Protein AF-A0A434A2X1-F1 (afdb_monomer_lite)

Foldseek 3Di:
DDKDFVVRPDADFDPDDPDQKGKHPFWWWAFPVGDIATWIWIWGDDPNHIDIFIAHPVGHTDPTHTTIIDHDDD

Radius of gyration: 11.83 Å; chains: 1; bounding box: 31×26×25 Å

Structure (mmCIF, N/CA/C/O backbone):
data_AF-A0A434A2X1-F1
#
_entry.id   AF-A0A434A2X1-F1
#
loop_
_atom_site.group_PDB
_atom_site.id
_atom_site.type_symbol
_atom_site.label_atom_id
_atom_site.label_alt_id
_atom_site.label_comp_id
_atom_site.label_asym_id
_atom_site.label_entity_id
_atom_site.label_seq_id
_atom_site.pdbx_PDB_ins_code
_atom_site.Cartn_x
_atom_site.Cartn_y
_atom_site.Cartn_z
_atom_site.occupancy
_atom_site.B_iso_or_equiv
_atom_site.auth_seq_id
_atom_site.auth_comp_id
_atom_site.auth_asym_id
_atom_site.auth_atom_id
_atom_site.pdbx_PDB_model_num
ATOM 1 N N . MET A 1 1 ? -10.256 -8.919 11.500 1.00 64.38 1 MET A N 1
ATOM 2 C CA . MET A 1 1 ? -9.099 -8.184 10.944 1.00 64.38 1 MET A CA 1
ATOM 3 C C . MET A 1 1 ? -8.877 -6.932 11.762 1.00 64.38 1 MET A C 1
ATOM 5 O O . MET A 1 1 ? -9.857 -6.321 12.171 1.00 64.38 1 MET A O 1
ATOM 9 N N . SER A 1 2 ? -7.624 -6.582 12.034 1.00 88.50 2 SER A N 1
ATOM 10 C CA . SER A 1 2 ? -7.253 -5.361 12.752 1.00 88.50 2 SER A CA 1
ATOM 11 C C . SER A 1 2 ? -6.562 -4.397 11.800 1.00 88.50 2 SER A C 1
ATOM 13 O O . SER A 1 2 ? -5.707 -4.817 11.024 1.00 88.50 2 SER A O 1
ATOM 15 N N . TRP A 1 3 ? -6.892 -3.114 11.900 1.00 95.75 3 TRP A N 1
ATOM 16 C CA . TRP A 1 3 ? -6.151 -2.065 11.214 1.00 95.75 3 TRP A CA 1
ATOM 17 C C . TRP A 1 3 ? -4.713 -1.983 11.728 1.00 95.75 3 TRP A C 1
ATOM 19 O O . TRP A 1 3 ? -4.470 -1.990 12.935 1.00 95.75 3 TRP A O 1
ATOM 29 N N . ILE A 1 4 ? -3.767 -1.864 10.804 1.00 97.19 4 ILE A N 1
ATOM 30 C CA . ILE A 1 4 ? -2.334 -1.773 11.065 1.00 97.19 4 ILE A CA 1
ATOM 31 C C . ILE A 1 4 ? -1.874 -0.385 10.639 1.00 97.19 4 ILE A C 1
ATOM 33 O O . ILE A 1 4 ? -2.061 0.004 9.489 1.00 97.19 4 ILE A O 1
ATOM 37 N N . SER A 1 5 ? -1.269 0.375 11.552 1.00 97.06 5 SER A N 1
ATOM 38 C CA . SER A 1 5 ? -0.680 1.664 11.183 1.00 97.06 5 SER A CA 1
ATOM 39 C C . SER A 1 5 ? 0.511 1.457 10.250 1.00 97.06 5 SER A C 1
ATOM 41 O O . SER A 1 5 ? 1.386 0.640 10.546 1.00 97.06 5 SER A O 1
ATOM 43 N N . VAL A 1 6 ? 0.588 2.263 9.189 1.00 96.38 6 VAL A N 1
ATOM 44 C CA . VAL A 1 6 ? 1.725 2.282 8.250 1.00 96.38 6 VAL A CA 1
ATOM 45 C C . VAL A 1 6 ? 3.047 2.581 8.971 1.00 96.38 6 VAL A C 1
ATOM 47 O O . VAL A 1 6 ? 4.093 2.075 8.574 1.00 96.38 6 VAL A O 1
ATOM 50 N N . LYS A 1 7 ? 2.999 3.322 10.089 1.00 95.50 7 LYS A N 1
ATOM 51 C CA . LYS A 1 7 ? 4.167 3.601 10.944 1.00 95.50 7 LYS A CA 1
ATOM 52 C C . LYS A 1 7 ? 4.687 2.366 11.680 1.00 95.50 7 LYS A C 1
ATOM 54 O O . LYS A 1 7 ? 5.874 2.294 11.972 1.00 95.50 7 LYS A O 1
ATOM 59 N N . ASN A 1 8 ? 3.806 1.415 11.988 1.00 96.19 8 ASN A N 1
ATOM 60 C CA . ASN A 1 8 ? 4.179 0.187 12.685 1.00 96.19 8 ASN A CA 1
ATOM 61 C C . ASN A 1 8 ? 4.636 -0.884 11.695 1.00 96.19 8 ASN A C 1
ATOM 63 O O . ASN A 1 8 ? 5.589 -1.611 11.964 1.00 96.19 8 ASN A O 1
ATOM 67 N N . ARG A 1 9 ? 3.914 -1.020 10.577 1.00 96.06 9 ARG A N 1
ATOM 68 C CA . ARG A 1 9 ? 4.178 -2.036 9.560 1.00 96.06 9 ARG A CA 1
ATOM 69 C C . ARG A 1 9 ? 3.536 -1.644 8.232 1.00 96.06 9 ARG A C 1
ATOM 71 O O . ARG A 1 9 ? 2.361 -1.285 8.203 1.00 96.06 9 ARG A O 1
ATOM 78 N N . LYS A 1 10 ? 4.283 -1.788 7.138 1.00 95.75 10 LYS A N 1
ATOM 79 C CA . LYS A 1 10 ? 3.804 -1.625 5.755 1.00 95.75 10 LYS A CA 1
ATOM 80 C C . LYS A 1 10 ? 3.302 -2.961 5.190 1.00 95.75 10 LYS A C 1
ATOM 82 O O . LYS A 1 10 ? 3.675 -4.006 5.735 1.00 95.75 10 LYS A O 1
ATOM 87 N N . PRO A 1 11 ? 2.450 -2.962 4.152 1.00 95.75 11 PRO A N 1
ATOM 88 C CA . PRO A 1 11 ? 2.105 -4.194 3.451 1.00 95.75 11 PRO A CA 1
ATOM 89 C C . PRO A 1 11 ? 3.355 -4.891 2.913 1.00 95.75 11 PRO A C 1
ATOM 91 O O . PRO A 1 11 ? 4.314 -4.236 2.512 1.00 95.75 11 PRO A O 1
ATOM 94 N N . LEU A 1 12 ? 3.347 -6.223 2.909 1.00 94.44 12 LEU A N 1
ATOM 95 C CA . LEU A 1 12 ? 4.454 -7.002 2.364 1.00 94.4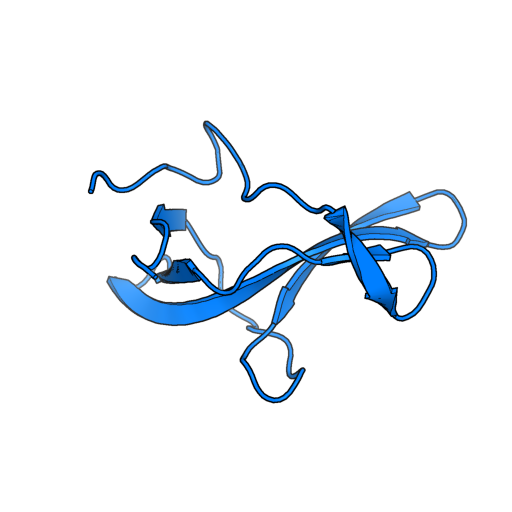4 12 LEU A CA 1
ATOM 96 C C . LEU A 1 12 ? 4.473 -6.877 0.839 1.00 94.44 12 LEU A C 1
ATOM 98 O O . LEU A 1 12 ? 3.504 -7.260 0.183 1.00 94.44 12 LEU A O 1
ATOM 102 N N . THR A 1 13 ? 5.586 -6.414 0.282 1.00 94.75 13 THR A N 1
ATOM 103 C CA . THR A 1 13 ? 5.814 -6.344 -1.161 1.00 94.75 13 THR A CA 1
ATOM 104 C C . THR A 1 13 ? 6.591 -7.572 -1.634 1.00 94.75 13 THR A C 1
ATOM 106 O O . THR A 1 13 ? 7.637 -7.948 -1.100 1.00 94.75 13 THR A O 1
ATOM 109 N N . TYR A 1 14 ? 6.052 -8.275 -2.627 1.00 93.19 14 TYR A N 1
ATOM 110 C CA . TYR A 1 14 ? 6.652 -9.523 -3.120 1.00 93.19 14 TYR A CA 1
ATOM 111 C C . TYR A 1 14 ? 6.388 -9.789 -4.600 1.00 93.19 14 TYR A C 1
ATOM 113 O O . TYR A 1 14 ? 7.145 -10.529 -5.228 1.00 93.19 14 TYR A O 1
ATOM 121 N N . LYS A 1 15 ? 5.339 -9.189 -5.168 1.00 91.19 15 LYS A N 1
ATOM 122 C CA . LYS A 1 15 ? 5.034 -9.297 -6.593 1.00 91.19 15 LYS A CA 1
ATOM 123 C C . LYS A 1 15 ? 5.967 -8.373 -7.357 1.00 91.19 15 LYS A C 1
ATOM 125 O O . LYS A 1 15 ? 6.163 -7.238 -6.937 1.00 91.19 15 LYS A O 1
ATOM 130 N N . THR A 1 16 ? 6.520 -8.833 -8.473 1.00 87.94 16 THR A N 1
ATOM 131 C CA . THR A 1 16 ? 7.292 -7.962 -9.366 1.00 87.94 16 THR A CA 1
ATOM 132 C C . THR A 1 16 ? 6.413 -6.789 -9.799 1.00 87.94 16 THR A C 1
ATOM 134 O O . THR A 1 16 ? 5.334 -7.002 -10.356 1.00 87.94 16 THR A O 1
ATOM 137 N N . GLY A 1 17 ? 6.837 -5.573 -9.460 1.00 78.94 17 GLY A N 1
ATOM 138 C CA . GLY A 1 17 ? 6.172 -4.339 -9.847 1.00 78.94 17 GLY A CA 1
ATOM 139 C C . GLY A 1 17 ? 6.733 -3.776 -11.148 1.00 78.94 17 GLY A C 1
ATOM 140 O O . GLY A 1 17 ? 7.485 -4.437 -11.863 1.00 78.94 17 GLY A O 1
ATOM 141 N N . ASN A 1 18 ? 6.347 -2.539 -11.454 1.00 71.50 18 ASN A N 1
ATOM 142 C CA . ASN A 1 18 ? 7.002 -1.774 -12.510 1.00 71.50 18 ASN A CA 1
ATOM 143 C C . ASN A 1 18 ? 8.354 -1.245 -12.004 1.00 71.50 18 ASN A C 1
ATOM 1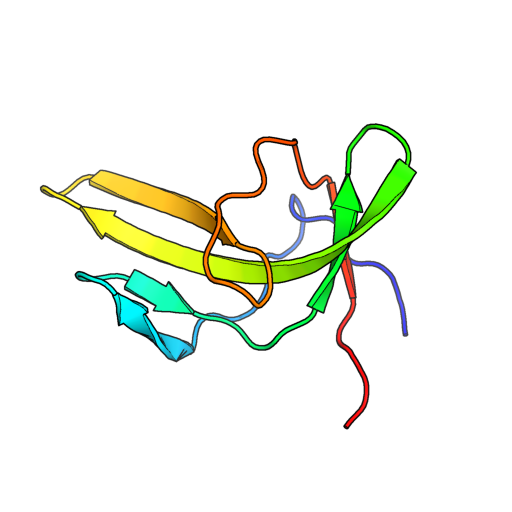45 O O . ASN A 1 18 ? 8.507 -0.991 -10.808 1.00 71.50 18 ASN A O 1
ATOM 149 N N . TRP A 1 19 ? 9.294 -1.018 -12.930 1.00 75.12 19 TRP A N 1
ATOM 150 C CA . TRP A 1 19 ? 10.673 -0.611 -12.621 1.00 75.12 19 TRP A CA 1
ATOM 151 C C . TRP A 1 19 ? 11.369 -1.630 -11.700 1.00 75.12 19 TRP A C 1
ATOM 153 O O . TRP A 1 19 ? 11.171 -2.833 -11.856 1.00 75.12 19 TRP A O 1
ATOM 163 N N . ASP A 1 20 ? 12.157 -1.151 -10.738 1.00 79.19 20 ASP A N 1
ATOM 164 C CA . ASP A 1 20 ? 12.843 -1.955 -9.722 1.00 79.19 20 ASP A CA 1
ATOM 165 C C . ASP A 1 20 ? 11.998 -2.119 -8.435 1.00 79.19 20 ASP A C 1
ATOM 167 O O . ASP A 1 20 ? 12.519 -2.442 -7.364 1.00 79.19 20 ASP A O 1
ATOM 171 N N . GLY A 1 21 ? 10.686 -1.866 -8.520 1.00 86.94 21 GLY A N 1
ATOM 172 C CA . GLY A 1 21 ? 9.749 -1.959 -7.402 1.00 86.94 21 GLY A CA 1
ATOM 173 C C . GLY A 1 21 ? 9.117 -3.336 -7.215 1.00 86.94 21 GLY A C 1
ATOM 174 O O . GLY A 1 21 ? 9.006 -4.142 -8.146 1.00 86.94 21 GLY A O 1
ATOM 175 N N . LYS A 1 22 ? 8.631 -3.598 -6.002 1.00 93.44 22 LYS A N 1
ATOM 176 C CA . LYS A 1 22 ? 7.759 -4.726 -5.677 1.00 93.44 22 LYS A CA 1
ATOM 177 C C . LYS A 1 22 ? 6.417 -4.227 -5.172 1.00 93.44 22 LYS A C 1
ATOM 179 O O . LYS A 1 22 ? 6.338 -3.283 -4.400 1.00 93.44 22 LYS A O 1
ATOM 184 N N . ASN A 1 23 ? 5.366 -4.936 -5.558 1.00 94.06 23 ASN A N 1
ATOM 185 C CA . ASN A 1 23 ? 3.994 -4.656 -5.163 1.00 94.06 23 ASN A CA 1
ATOM 186 C C . ASN A 1 23 ? 3.526 -5.628 -4.073 1.00 94.06 23 ASN A C 1
ATOM 188 O O . ASN A 1 23 ? 3.906 -6.809 -4.051 1.00 94.06 23 ASN A O 1
ATOM 192 N N . SER A 1 24 ? 2.652 -5.142 -3.198 1.00 94.94 24 SER A N 1
ATOM 193 C CA . SER A 1 24 ? 1.880 -5.961 -2.268 1.00 94.94 24 SER A CA 1
ATOM 194 C C . SER A 1 24 ? 0.646 -6.586 -2.925 1.00 94.94 24 SER A C 1
ATOM 196 O O . SER A 1 24 ? 0.333 -6.358 -4.097 1.00 94.94 24 SER A O 1
ATOM 198 N N . ASP A 1 25 ? -0.099 -7.370 -2.148 1.00 94.88 25 ASP A N 1
ATOM 199 C CA . ASP A 1 25 ? -1.513 -7.612 -2.433 1.00 94.88 25 ASP A CA 1
ATOM 200 C C . ASP A 1 25 ? -2.341 -6.326 -2.347 1.00 94.88 25 ASP A C 1
ATOM 202 O O . ASP A 1 25 ? -1.902 -5.327 -1.768 1.00 94.88 25 ASP A O 1
ATOM 206 N N . LEU A 1 26 ? -3.554 -6.368 -2.907 1.00 95.31 26 LEU A N 1
ATOM 207 C CA . LEU A 1 26 ? -4.542 -5.329 -2.644 1.00 95.31 26 LEU A CA 1
ATOM 208 C C . LEU A 1 26 ? -4.935 -5.375 -1.167 1.00 95.31 26 LEU A C 1
ATOM 210 O O . LEU A 1 26 ? -5.243 -6.432 -0.614 1.00 95.31 26 LEU A O 1
ATOM 214 N N . VAL A 1 27 ? -4.957 -4.206 -0.548 1.00 96.06 27 VAL A N 1
ATOM 215 C CA . VAL A 1 27 ? -5.355 -4.002 0.838 1.00 96.06 27 VAL A CA 1
ATOM 216 C C . VAL A 1 27 ? -6.433 -2.930 0.900 1.00 96.06 27 VAL A C 1
ATOM 218 O O . VAL A 1 27 ? -6.536 -2.072 0.020 1.00 96.06 27 VAL A O 1
ATOM 221 N N . LEU A 1 28 ? -7.241 -2.972 1.956 1.00 96.75 28 LEU A N 1
ATOM 222 C CA . LEU A 1 28 ? -8.094 -1.846 2.309 1.00 96.75 28 LEU A CA 1
ATOM 223 C C . LEU A 1 28 ? -7.243 -0.869 3.118 1.00 96.75 28 LEU A C 1
ATOM 225 O O . LEU A 1 28 ? -6.686 -1.247 4.151 1.00 96.75 28 LEU A O 1
ATOM 229 N N . CYS A 1 29 ? -7.125 0.371 2.664 1.00 96.94 29 CYS A N 1
ATOM 230 C CA . CYS A 1 29 ? -6.363 1.409 3.344 1.00 96.94 29 CYS A CA 1
ATOM 231 C C . CYS A 1 29 ? -7.242 2.602 3.726 1.00 96.94 29 CYS A C 1
ATOM 233 O O . CYS A 1 29 ? -8.301 2.824 3.144 1.00 96.94 29 CYS A O 1
ATOM 235 N N . GLU A 1 30 ? -6.821 3.335 4.754 1.00 97.56 30 GLU A N 1
ATOM 236 C CA . GLU A 1 30 ? -7.473 4.559 5.212 1.00 97.56 30 GLU A CA 1
ATOM 237 C C . GLU A 1 30 ? -6.501 5.730 5.095 1.00 97.56 30 GLU A C 1
ATOM 239 O O . GLU A 1 30 ? -5.355 5.643 5.557 1.00 97.56 30 GLU A O 1
ATOM 244 N N . ASP A 1 31 ? -6.965 6.817 4.484 1.00 97.38 31 ASP A N 1
ATOM 245 C CA . ASP A 1 31 ? -6.216 8.065 4.394 1.00 97.38 31 ASP A CA 1
ATOM 246 C C . ASP A 1 31 ? -6.324 8.905 5.679 1.00 97.38 31 ASP A C 1
ATOM 248 O O . ASP A 1 31 ? -7.141 8.650 6.567 1.00 97.38 31 ASP A O 1
ATOM 252 N N . LYS A 1 32 ? -5.497 9.945 5.796 1.00 96.62 32 LYS A N 1
ATOM 253 C CA . LYS A 1 32 ? -5.516 10.867 6.946 1.00 96.62 32 LYS A CA 1
ATOM 254 C C . LYS A 1 32 ? -6.849 11.600 7.161 1.00 96.62 32 LYS A C 1
ATOM 256 O O . LYS A 1 32 ? -7.060 12.146 8.242 1.00 96.62 32 LYS A O 1
ATOM 261 N N . ASN A 1 33 ? -7.716 11.647 6.150 1.00 97.00 33 ASN A N 1
ATOM 262 C CA . ASN A 1 33 ? -9.039 12.266 6.220 1.00 97.00 33 ASN A CA 1
ATOM 263 C C . ASN A 1 33 ? -10.123 11.257 6.644 1.00 97.00 33 ASN A C 1
ATOM 265 O O . ASN A 1 33 ? -11.276 11.644 6.822 1.00 97.00 33 ASN A O 1
ATOM 269 N N . GLY A 1 34 ? -9.765 9.981 6.819 1.00 96.69 34 GLY A N 1
ATOM 270 C CA . GLY A 1 34 ? -10.679 8.906 7.184 1.00 96.69 34 GLY A CA 1
ATOM 271 C C . GLY A 1 34 ? -11.393 8.251 6.000 1.00 96.69 34 GLY A C 1
ATOM 272 O O . GLY A 1 34 ? -12.296 7.450 6.239 1.00 96.69 34 GLY A O 1
ATOM 273 N N . ASN A 1 35 ? -11.026 8.553 4.746 1.00 97.38 35 ASN A N 1
ATOM 274 C CA . ASN A 1 35 ? -11.613 7.864 3.592 1.00 97.38 35 ASN A CA 1
ATOM 275 C C . ASN A 1 35 ? -10.926 6.519 3.355 1.00 97.38 35 ASN A C 1
ATOM 277 O O . ASN A 1 35 ? -9.717 6.376 3.555 1.00 97.38 35 ASN A O 1
ATOM 281 N N . HIS A 1 36 ? -11.702 5.547 2.875 1.00 96.62 36 HIS A N 1
ATOM 282 C CA . HIS A 1 36 ? -11.213 4.209 2.560 1.00 96.62 36 HIS A CA 1
ATOM 283 C C . HIS A 1 36 ? -10.965 4.021 1.070 1.00 96.62 36 HIS A C 1
ATOM 285 O O . HIS A 1 36 ? -11.799 4.386 0.242 1.00 96.62 36 HIS A O 1
ATOM 291 N N . HIS A 1 37 ? -9.850 3.370 0.750 1.00 96.25 37 HIS A N 1
ATOM 292 C CA . HIS A 1 37 ? -9.427 3.065 -0.614 1.00 96.25 37 HIS A CA 1
ATOM 293 C C . HIS A 1 37 ? -9.004 1.598 -0.715 1.00 96.25 37 HIS A C 1
ATOM 295 O O . HIS A 1 37 ? -8.548 1.001 0.260 1.00 96.25 37 HIS A O 1
ATOM 301 N N . ILE A 1 38 ? -9.150 1.007 -1.901 1.00 96.56 38 ILE A N 1
ATOM 302 C CA . ILE A 1 38 ? -8.542 -0.291 -2.214 1.00 96.56 38 ILE A CA 1
ATOM 303 C C . ILE A 1 38 ? -7.290 -0.007 -3.028 1.00 96.56 38 ILE A C 1
ATOM 305 O O . ILE A 1 38 ? -7.385 0.541 -4.128 1.00 96.56 38 ILE A O 1
ATOM 309 N N . ALA A 1 39 ? -6.140 -0.386 -2.486 1.00 96.38 39 ALA A N 1
ATOM 310 C CA . ALA A 1 39 ? -4.850 -0.021 -3.046 1.00 96.38 39 ALA A CA 1
ATOM 311 C C . ALA A 1 39 ? -3.824 -1.138 -2.884 1.00 96.38 39 ALA A C 1
ATOM 313 O O . ALA A 1 39 ? -3.969 -2.011 -2.029 1.00 96.38 39 ALA A O 1
ATOM 314 N N . LEU A 1 40 ? -2.766 -1.082 -3.681 1.00 95.25 40 LEU A N 1
ATOM 315 C CA . LEU A 1 40 ? -1.529 -1.815 -3.446 1.00 95.25 40 LEU A CA 1
ATOM 316 C C . LEU A 1 40 ? -0.456 -0.850 -2.945 1.00 95.25 40 LEU A C 1
ATOM 318 O O . LEU A 1 40 ? -0.432 0.324 -3.317 1.00 95.25 40 LEU A O 1
ATOM 322 N N . PHE A 1 41 ? 0.432 -1.361 -2.105 1.00 95.94 41 PHE A N 1
ATOM 323 C CA . PHE A 1 41 ? 1.646 -0.670 -1.707 1.00 95.94 41 PHE A CA 1
ATOM 324 C C . PHE A 1 41 ? 2.791 -1.129 -2.604 1.00 95.94 41 PHE A C 1
ATOM 326 O O . PHE A 1 41 ? 2.920 -2.324 -2.887 1.00 95.94 41 PHE A O 1
ATOM 333 N N . CYS A 1 42 ? 3.600 -0.181 -3.056 1.00 95.25 42 CYS A N 1
ATOM 334 C CA . CYS A 1 42 ? 4.772 -0.432 -3.872 1.00 95.25 42 CYS A CA 1
ATOM 335 C C . CYS A 1 42 ? 5.987 0.216 -3.221 1.00 95.25 42 CYS A C 1
ATOM 337 O O .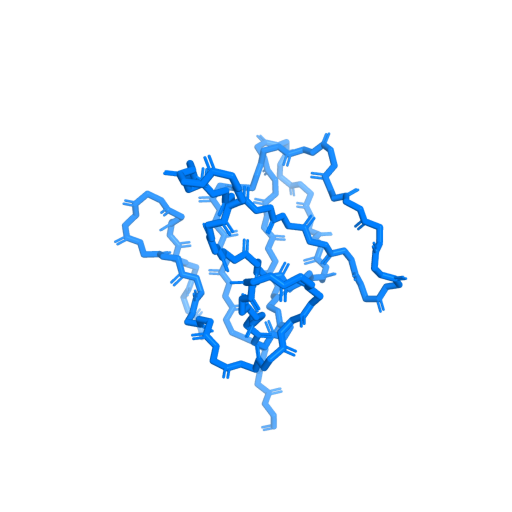 CYS A 1 42 ? 5.957 1.406 -2.905 1.00 95.25 42 CYS A O 1
ATOM 339 N N . ASP A 1 43 ? 7.047 -0.563 -3.047 1.00 94.12 43 ASP A N 1
ATOM 340 C CA . ASP A 1 43 ? 8.343 -0.074 -2.599 1.00 94.12 43 ASP A CA 1
ATOM 341 C C . ASP A 1 43 ? 9.465 -0.579 -3.507 1.00 94.12 43 ASP A C 1
ATOM 343 O O . ASP A 1 43 ? 9.323 -1.559 -4.241 1.00 94.12 43 ASP A O 1
ATOM 347 N N . GLY A 1 44 ? 10.589 0.124 -3.505 1.00 92.12 44 GLY A N 1
ATOM 348 C CA . GLY A 1 44 ? 11.732 -0.233 -4.333 1.00 92.12 44 GLY A CA 1
ATOM 349 C C . GLY A 1 44 ? 12.843 0.795 -4.262 1.00 92.12 44 GLY A C 1
ATOM 350 O O . GLY A 1 44 ? 12.852 1.661 -3.389 1.00 92.12 44 GLY A O 1
ATOM 351 N N . PHE A 1 45 ? 13.778 0.698 -5.204 1.00 91.00 45 PHE A N 1
ATOM 352 C CA . PHE A 1 45 ? 14.856 1.666 -5.386 1.00 91.00 45 PHE A CA 1
ATOM 353 C C . PHE A 1 45 ? 14.799 2.231 -6.802 1.00 91.00 45 PHE A C 1
ATOM 355 O O . PHE A 1 45 ? 14.710 1.474 -7.755 1.00 91.00 45 PHE A O 1
ATOM 362 N N . MET A 1 46 ? 14.867 3.548 -6.949 1.00 87.06 46 MET A N 1
ATOM 363 C CA . MET A 1 46 ? 14.957 4.235 -8.234 1.00 87.06 46 MET A CA 1
ATOM 364 C C . MET A 1 46 ? 16.175 5.153 -8.184 1.00 87.06 46 MET A C 1
ATOM 366 O O . MET A 1 46 ? 16.320 5.943 -7.252 1.00 87.06 46 MET A O 1
ATOM 370 N N . ASP A 1 47 ? 17.101 4.981 -9.129 1.00 88.56 47 ASP A N 1
ATOM 371 C CA . ASP A 1 47 ? 18.362 5.736 -9.196 1.00 88.56 47 ASP A CA 1
ATOM 372 C C . ASP A 1 47 ? 19.167 5.724 -7.878 1.00 88.56 47 ASP A C 1
ATOM 374 O O . ASP A 1 47 ? 19.782 6.709 -7.470 1.00 88.56 47 ASP A O 1
ATOM 378 N N . GLY A 1 48 ? 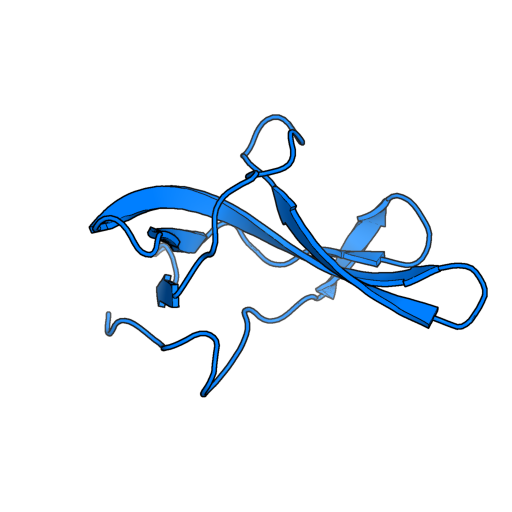19.143 4.589 -7.171 1.00 88.69 48 GLY A N 1
ATOM 379 C CA . GLY A 1 48 ? 19.824 4.411 -5.884 1.00 88.69 48 GLY A CA 1
ATOM 380 C C . GLY A 1 48 ? 19.095 5.000 -4.670 1.00 88.69 48 GLY A C 1
ATOM 381 O O . GLY A 1 48 ? 19.588 4.858 -3.552 1.00 88.69 48 GLY A O 1
ATOM 382 N N . SER A 1 49 ? 17.922 5.609 -4.855 1.00 90.50 49 SER A N 1
ATOM 383 C CA . SER A 1 49 ? 17.090 6.147 -3.772 1.00 90.50 49 SER A CA 1
ATOM 384 C C . SER A 1 49 ? 15.866 5.263 -3.524 1.00 90.50 49 SER A C 1
ATOM 386 O O . SER A 1 49 ? 15.240 4.825 -4.488 1.00 90.50 49 SER A O 1
ATOM 388 N N . PRO A 1 50 ? 15.492 4.981 -2.263 1.00 91.56 50 PRO A N 1
ATOM 389 C CA . PRO A 1 50 ? 14.276 4.232 -1.984 1.00 91.56 50 PRO A CA 1
ATOM 390 C C . PRO A 1 50 ? 13.038 5.059 -2.346 1.00 91.56 50 PRO A C 1
ATOM 392 O O . PRO A 1 50 ? 13.020 6.275 -2.147 1.00 91.56 50 PRO A O 1
ATOM 395 N N . PHE A 1 51 ? 11.993 4.396 -2.830 1.00 91.94 51 PHE A N 1
ATOM 396 C CA . PHE A 1 51 ? 10.680 5.000 -3.048 1.00 91.94 51 PHE A CA 1
ATOM 397 C C . PHE A 1 51 ? 9.581 4.132 -2.440 1.00 91.94 51 PHE A C 1
ATOM 399 O O . PHE A 1 51 ? 9.745 2.920 -2.293 1.00 91.94 51 PHE A O 1
ATOM 406 N N . GLU A 1 52 ? 8.463 4.767 -2.088 1.00 93.50 52 GLU A N 1
ATOM 407 C CA . GLU A 1 52 ? 7.311 4.125 -1.461 1.00 93.50 52 GLU A CA 1
ATOM 408 C C . GLU A 1 52 ? 6.026 4.842 -1.868 1.00 93.50 52 GLU A C 1
ATOM 410 O O . GLU A 1 52 ? 5.784 5.967 -1.431 1.00 93.50 52 GLU A O 1
ATOM 415 N N . ASN A 1 53 ? 5.185 4.176 -2.656 1.00 94.50 53 ASN A N 1
ATOM 416 C CA . ASN A 1 53 ? 3.953 4.756 -3.179 1.00 94.50 53 ASN A CA 1
ATOM 417 C C . ASN A 1 53 ? 2.762 3.816 -2.977 1.00 94.50 53 ASN A C 1
ATOM 419 O O . ASN A 1 53 ? 2.900 2.598 -2.820 1.00 94.50 53 ASN A O 1
ATOM 423 N N . TRP A 1 54 ? 1.570 4.402 -3.016 1.00 95.75 54 TRP A N 1
ATOM 424 C CA . TRP A 1 54 ? 0.303 3.686 -2.979 1.00 95.75 54 TRP A CA 1
ATOM 425 C C . TRP A 1 54 ? -0.406 3.870 -4.308 1.00 95.75 54 TRP A C 1
ATOM 427 O O . TRP A 1 54 ? -0.514 4.988 -4.796 1.00 95.75 54 TRP A O 1
ATOM 437 N N . TYR A 1 55 ? -0.915 2.781 -4.872 1.00 94.94 55 TYR A N 1
ATOM 438 C CA . TYR A 1 55 ? -1.595 2.812 -6.161 1.00 94.94 55 TYR A CA 1
ATOM 439 C C . TYR A 1 55 ? -2.974 2.183 -6.060 1.00 94.94 55 TYR A C 1
ATOM 441 O O . TYR A 1 55 ? -3.156 1.165 -5.387 1.00 94.94 55 TYR A O 1
ATOM 449 N N . ASP A 1 56 ? -3.946 2.761 -6.755 1.00 94.12 56 ASP A N 1
ATOM 450 C CA . ASP A 1 56 ? -5.252 2.145 -6.930 1.00 94.12 56 ASP A CA 1
ATOM 451 C C . ASP A 1 56 ? -5.158 0.883 -7.815 1.00 94.12 56 ASP A C 1
ATOM 453 O O . ASP A 1 56 ? -4.131 0.559 -8.418 1.00 94.12 56 ASP A O 1
ATOM 457 N N . LYS A 1 57 ? -6.270 0.153 -7.931 1.00 90.00 57 LYS A N 1
ATOM 458 C CA . LYS A 1 57 ? -6.360 -1.041 -8.793 1.00 90.00 57 LYS A CA 1
ATOM 459 C C . LYS A 1 57 ? -6.095 -0.770 -10.284 1.00 90.00 57 LYS A C 1
ATOM 461 O O . LYS A 1 57 ? -5.891 -1.717 -11.040 1.00 90.00 57 LYS A O 1
ATOM 466 N N . SER A 1 58 ? -6.185 0.486 -10.709 1.00 90.62 58 SER A N 1
ATOM 467 C CA . SER A 1 58 ? -5.988 0.928 -12.089 1.00 90.62 58 SER A CA 1
ATOM 468 C C . SER A 1 58 ? -4.531 1.340 -12.346 1.00 90.62 58 SER A C 1
ATOM 470 O O . SER A 1 58 ? -4.173 1.599 -13.492 1.00 90.62 58 SER A O 1
ATOM 472 N N . GLY A 1 59 ? -3.694 1.372 -11.302 1.00 88.38 59 GLY A N 1
ATOM 473 C CA . GLY A 1 59 ? -2.293 1.776 -11.358 1.00 88.38 59 GLY A CA 1
ATOM 474 C C . GLY A 1 59 ? -2.062 3.282 -11.215 1.00 88.38 59 GLY A C 1
ATOM 475 O O . GLY A 1 5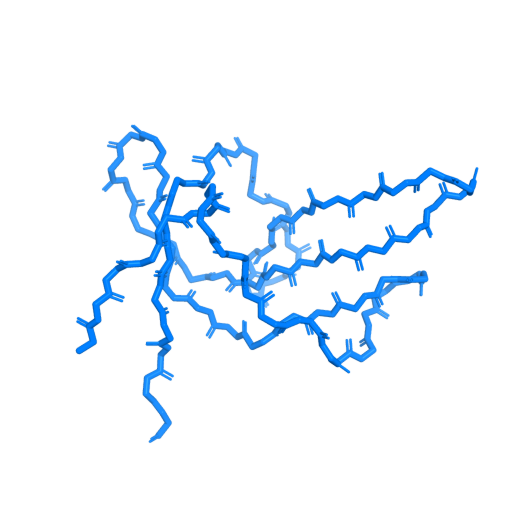9 ? -0.958 3.738 -11.503 1.00 88.38 59 GLY A O 1
ATOM 476 N N . PHE A 1 60 ? -3.064 4.059 -10.794 1.00 90.56 60 PHE A N 1
ATOM 477 C CA . PHE A 1 60 ? -2.904 5.484 -10.500 1.00 90.56 60 PHE A CA 1
ATOM 478 C C . PHE A 1 60 ? -2.448 5.696 -9.064 1.00 90.56 60 PHE A C 1
ATOM 480 O O . PHE A 1 60 ? -2.922 5.024 -8.149 1.00 90.56 60 PHE A O 1
ATOM 487 N N . ASP A 1 61 ? -1.528 6.638 -8.883 1.00 93.25 61 ASP A N 1
ATOM 488 C CA . ASP A 1 61 ? -1.014 7.004 -7.569 1.00 93.25 61 ASP A CA 1
ATOM 489 C C . ASP A 1 61 ? -2.133 7.599 -6.701 1.00 93.25 61 ASP A C 1
ATOM 491 O O . ASP A 1 61 ? -2.941 8.415 -7.161 1.00 93.25 61 ASP A O 1
ATOM 495 N N . LEU A 1 62 ? -2.199 7.159 -5.449 1.00 93.12 62 LEU A N 1
ATOM 496 C CA . LEU A 1 62 ? -3.037 7.774 -4.437 1.00 93.12 62 LEU A CA 1
ATOM 497 C C . LEU A 1 62 ? -2.284 8.966 -3.850 1.00 93.12 62 LEU A C 1
ATOM 499 O O . LEU A 1 62 ? -1.540 8.812 -2.884 1.00 93.12 62 LEU A O 1
ATOM 503 N N . ASP A 1 63 ? -2.559 10.160 -4.383 1.00 93.12 63 ASP A N 1
ATOM 504 C CA . ASP A 1 63 ? -2.006 11.444 -3.919 1.00 93.12 63 ASP A CA 1
ATOM 505 C C . ASP A 1 63 ? -2.619 11.900 -2.573 1.00 93.12 63 ASP A C 1
ATOM 507 O O . ASP A 1 63 ? -3.140 13.005 -2.399 1.00 93.12 63 ASP A O 1
ATOM 511 N N . VAL A 1 64 ? -2.639 10.988 -1.601 1.00 94.62 64 VAL A N 1
ATOM 512 C CA . VAL A 1 64 ? -3.121 11.174 -0.235 1.00 94.62 64 VAL A CA 1
ATOM 513 C C . VAL A 1 64 ? -2.252 10.379 0.734 1.00 94.62 64 VAL A C 1
ATOM 515 O O . VAL A 1 64 ? -1.765 9.290 0.446 1.00 94.62 64 VAL A O 1
ATOM 518 N N . GLU A 1 65 ? -2.084 10.905 1.945 1.00 96.56 65 GLU A N 1
ATOM 519 C CA . GLU A 1 65 ? -1.341 10.201 2.989 1.00 96.56 65 GLU A CA 1
ATOM 520 C C . GLU A 1 65 ? -2.175 9.045 3.557 1.00 96.56 65 GLU A C 1
ATOM 522 O O . GLU A 1 65 ? -3.202 9.271 4.203 1.00 96.56 65 GLU A O 1
ATOM 527 N N . ILE A 1 66 ? -1.703 7.814 3.354 1.00 97.62 66 ILE A N 1
ATOM 528 C CA . ILE A 1 66 ? -2.289 6.598 3.922 1.00 97.62 66 ILE A CA 1
ATOM 529 C C . ILE A 1 66 ? -1.739 6.356 5.331 1.00 97.62 66 ILE A C 1
ATOM 531 O O . ILE A 1 66 ? -0.532 6.223 5.530 1.00 97.62 66 ILE A O 1
ATOM 535 N N . VAL A 1 67 ? -2.627 6.252 6.325 1.00 98.00 67 VAL A N 1
ATOM 536 C CA . VAL A 1 67 ? -2.237 6.174 7.747 1.00 98.00 67 VAL A CA 1
ATOM 537 C C . VAL A 1 67 ? -2.337 4.765 8.331 1.00 98.00 67 VAL A C 1
ATOM 539 O O . VAL A 1 67 ? -1.599 4.415 9.264 1.00 98.00 67 VAL A O 1
ATOM 542 N 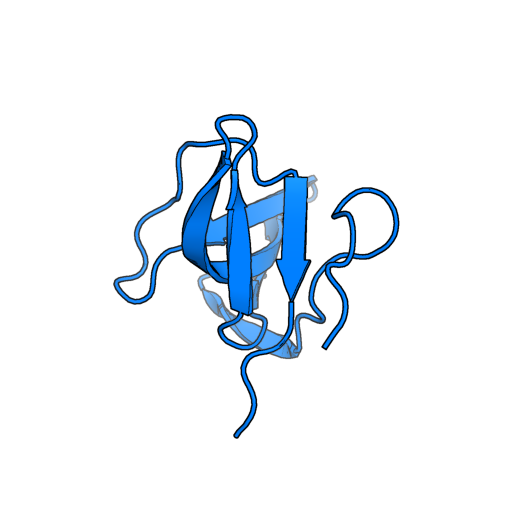N . ARG A 1 68 ? -3.219 3.923 7.781 1.00 97.94 68 ARG A N 1
ATOM 543 C CA . ARG A 1 68 ? -3.395 2.523 8.193 1.00 97.94 68 ARG A CA 1
ATOM 544 C C . ARG A 1 68 ? -3.977 1.662 7.078 1.00 97.94 68 ARG A C 1
ATOM 546 O O . ARG A 1 68 ? -4.588 2.168 6.144 1.00 97.94 68 ARG A O 1
ATOM 553 N N . TRP A 1 69 ? -3.798 0.353 7.200 1.00 97.75 69 TRP A N 1
ATOM 554 C CA . TRP A 1 69 ? -4.272 -0.633 6.234 1.00 97.75 69 TRP A CA 1
ATOM 555 C C . TRP A 1 69 ? -4.722 -1.928 6.914 1.00 97.75 69 TRP A C 1
ATOM 557 O O . TRP A 1 69 ? -4.418 -2.171 8.086 1.00 97.75 69 TRP A O 1
ATOM 567 N N . MET A 1 70 ? -5.448 -2.762 6.180 1.00 96.56 70 MET A N 1
ATOM 568 C CA . MET A 1 70 ? -5.791 -4.123 6.571 1.00 96.56 70 MET A CA 1
ATOM 569 C C . MET A 1 70 ? -5.860 -5.050 5.355 1.00 96.56 70 MET A C 1
ATOM 571 O O . MET A 1 70 ? -6.216 -4.634 4.253 1.00 96.56 70 MET A O 1
ATOM 575 N N . GLU A 1 71 ? -5.521 -6.318 5.574 1.00 95.31 71 GLU A N 1
ATOM 576 C CA . GLU A 1 71 ? -5.604 -7.365 4.554 1.00 95.31 71 GLU A CA 1
ATOM 577 C C . GLU A 1 71 ? -7.059 -7.597 4.131 1.00 95.31 71 GLU A C 1
ATOM 579 O O . GLU A 1 71 ? -7.966 -7.619 4.972 1.00 95.31 71 GLU A O 1
ATOM 584 N N . ILE A 1 72 ? -7.271 -7.781 2.827 1.00 92.31 72 ILE A N 1
ATOM 585 C CA . ILE A 1 72 ? -8.559 -8.205 2.283 1.00 92.31 72 ILE A CA 1
ATOM 586 C C . ILE A 1 72 ? -8.592 -9.740 2.342 1.00 92.31 72 ILE A C 1
ATOM 588 O O . ILE A 1 72 ? -7.692 -10.374 1.790 1.00 92.31 72 ILE A O 1
ATOM 592 N N . PRO A 1 73 ? -9.584 -10.355 3.013 1.00 83.75 73 PRO A N 1
ATOM 593 C CA . PRO A 1 73 ? -9.730 -11.806 3.012 1.00 83.75 73 PRO A CA 1
ATOM 594 C C . PRO A 1 73 ? -9.959 -12.325 1.594 1.00 83.75 73 PRO A C 1
ATOM 596 O O . PRO A 1 73 ? -10.798 -11.789 0.867 1.00 83.75 73 PRO A O 1
ATOM 599 N N . VAL A 1 74 ? -9.229 -13.383 1.253 1.00 70.38 74 VAL A N 1
ATOM 600 C CA . VAL A 1 74 ? -9.442 -14.225 0.069 1.00 70.38 74 VAL A CA 1
ATOM 601 C C . VAL A 1 74 ? -10.400 -15.367 0.366 1.00 70.38 74 VAL A C 1
ATOM 603 O O . VAL A 1 74 ? -10.359 -15.890 1.504 1.00 70.38 74 VAL A O 1
#

pLDDT: mean 92.39, std 6.62, range [64.38, 98.0]

Sequence (74 aa):
MSWISVKNRKPLTYKTGNWDGKNSDLVLCEDKNGNHHIALFCDGFMDGSPFENWYDKSGFDLDVEIVRWMEIPV

Organism: NCBI:txid2133766

Secondary structure (DSSP, 8-state):
---EETTT-PPPP-EE-STTEEE---EEEEETTS-EEEEEEEEEEETTEEEEEEEETTS-B--S-EEEEEEPP-